Protein AF-G9KEQ0-F1 (afdb_monomer_lite)

pLDDT: mean 89.19, std 13.84, range [45.38, 98.75]

Secondary structure (DSSP, 8-state):
--------------S-GGGTGGG-HHHHHHHHHHHHHHHHHHHTSTT--HHHHHHHHHHHHHHHHHIIIII-BS-SS--TTTTTTTT-BHHHHGGGG-TT-HHHHHHHHHHHHHHHHHHHHTTT-HHHHHHHHHHHHHHHGGGSGGGTT--GGGTT-

Sequence (157 aa):
ERGGRMNVGTAHSEVNPNTRVMNSRGIWLSYVLAIGLLHVVLLSIPFVSVPVVWTLTNLIHNMGMYIFLHTVKGTPFETPDQGKARLLTHWEQMDYGVQFTASRKFLTITPIVLYFLTSFYTKYDQIHFILNTVSLMSVLIPKLPQLHGVRIFGINK

Radius of gyration: 20.03 Å; chains: 1; bounding box: 64×37×58 Å

Organism: Mustela putorius furo (NCBI:txid9669)

InterPro domains:
  IPR007203 ORMDL family [PF04061] (16-151)
  IPR007203 ORMDL family [PIRSF018147] (11-155)
  IPR007203 ORMDL family [PTHR12665] (7-157)

Structure (mmCIF, N/CA/C/O backbone):
data_AF-G9KEQ0-F1
#
_entry.id   AF-G9KEQ0-F1
#
loop_
_atom_site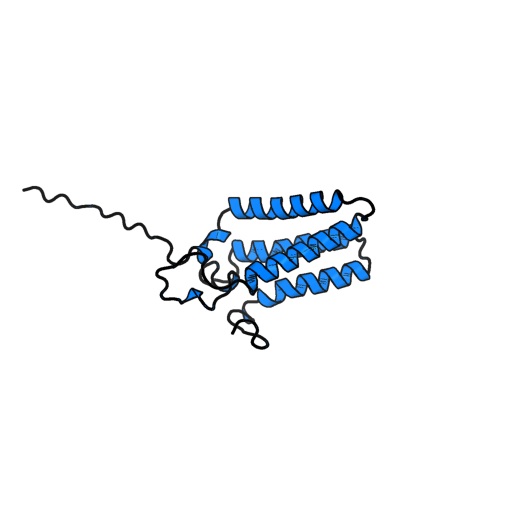.group_PDB
_atom_site.id
_atom_site.type_symbol
_atom_site.label_atom_id
_atom_site.label_alt_id
_atom_site.label_comp_id
_atom_site.label_asym_id
_atom_site.label_entity_id
_atom_site.label_seq_id
_atom_site.pdbx_PDB_ins_code
_atom_site.Cartn_x
_atom_site.Cartn_y
_atom_site.Cartn_z
_atom_site.occupancy
_atom_site.B_iso_or_equiv
_atom_site.auth_seq_id
_atom_site.auth_comp_id
_atom_site.auth_asym_id
_atom_site.auth_atom_id
_atom_site.pdbx_PDB_model_num
ATOM 1 N N . GLU A 1 1 ? 48.544 18.576 -37.809 1.00 45.38 1 GLU A N 1
ATOM 2 C CA . GLU A 1 1 ? 47.106 18.594 -37.462 1.00 45.38 1 GLU A CA 1
ATOM 3 C C . GLU A 1 1 ? 46.904 17.873 -36.133 1.00 45.38 1 GLU A C 1
ATOM 5 O O . GLU A 1 1 ? 47.340 16.738 -35.996 1.00 45.38 1 GLU A O 1
ATOM 10 N N . ARG A 1 2 ? 46.362 18.545 -35.108 1.00 49.12 2 ARG A N 1
ATOM 11 C CA . ARG A 1 2 ? 46.108 17.931 -33.793 1.00 49.12 2 ARG A CA 1
ATOM 12 C C . ARG A 1 2 ? 44.701 17.336 -33.800 1.00 49.12 2 ARG A C 1
ATOM 14 O O . ARG A 1 2 ? 43.730 18.069 -33.654 1.00 49.12 2 ARG A O 1
ATOM 21 N N . GLY A 1 3 ? 44.602 16.021 -33.980 1.00 52.25 3 GLY A N 1
ATOM 22 C CA . GLY A 1 3 ? 43.352 15.281 -33.813 1.00 52.25 3 GLY A CA 1
ATOM 23 C C . GLY A 1 3 ? 42.932 15.286 -32.345 1.00 52.25 3 GLY A C 1
ATOM 24 O O . GLY A 1 3 ? 43.452 14.512 -31.542 1.00 52.25 3 GLY A O 1
ATOM 25 N N . GLY A 1 4 ? 42.023 16.189 -31.980 1.00 55.47 4 GLY A N 1
ATOM 26 C CA . GLY A 1 4 ? 41.394 16.185 -30.666 1.00 55.47 4 GLY A CA 1
ATOM 27 C C . GLY A 1 4 ? 40.577 14.907 -30.492 1.00 55.47 4 GLY A C 1
ATOM 28 O O . GLY A 1 4 ? 39.616 14.680 -31.224 1.00 55.47 4 GLY A O 1
ATOM 29 N N . ARG A 1 5 ? 40.949 14.063 -29.523 1.00 58.12 5 ARG A N 1
ATOM 30 C CA . ARG A 1 5 ? 40.083 12.977 -29.052 1.00 58.12 5 ARG A CA 1
ATOM 31 C C . ARG A 1 5 ? 38.826 13.610 -28.459 1.00 58.12 5 ARG A C 1
ATOM 33 O O . ARG A 1 5 ? 38.884 14.199 -27.383 1.00 58.12 5 ARG A O 1
ATOM 40 N N . MET A 1 6 ? 37.700 13.493 -29.159 1.00 62.06 6 MET A N 1
ATOM 41 C CA . MET A 1 6 ? 36.393 13.710 -28.549 1.00 62.06 6 MET A CA 1
ATOM 42 C C . MET A 1 6 ? 36.199 12.649 -27.467 1.00 62.06 6 MET A C 1
ATOM 44 O O . MET A 1 6 ? 36.016 11.470 -27.766 1.00 62.06 6 MET A O 1
ATOM 48 N N . ASN A 1 7 ? 36.238 13.074 -26.206 1.00 60.31 7 ASN A N 1
ATOM 49 C CA . ASN A 1 7 ? 35.715 12.286 -25.100 1.00 60.31 7 ASN A CA 1
ATOM 50 C C . ASN A 1 7 ? 34.191 12.316 -25.209 1.00 60.31 7 ASN A C 1
ATOM 52 O O . ASN A 1 7 ? 33.532 13.183 -24.637 1.00 60.31 7 ASN A O 1
ATOM 56 N N . VAL A 1 8 ? 33.634 11.397 -25.994 1.00 62.06 8 VAL A N 1
ATOM 57 C CA . VAL A 1 8 ? 32.195 11.146 -25.989 1.00 62.06 8 VAL A CA 1
ATOM 58 C C . VAL A 1 8 ? 31.894 10.498 -24.643 1.00 62.06 8 VAL A C 1
ATOM 60 O O . VAL A 1 8 ? 32.112 9.304 -24.457 1.00 62.06 8 VAL A O 1
ATOM 63 N N . GLY A 1 9 ? 31.475 11.304 -23.668 1.00 51.00 9 GLY A N 1
ATOM 64 C CA . GLY A 1 9 ? 30.928 10.782 -22.426 1.00 51.00 9 GLY A CA 1
ATOM 65 C C . GLY A 1 9 ? 29.727 9.921 -22.784 1.00 51.00 9 GLY A C 1
ATOM 66 O O . GLY A 1 9 ? 28.698 10.442 -23.210 1.00 51.00 9 GLY A O 1
ATOM 67 N N . THR A 1 10 ? 29.856 8.602 -22.668 1.00 52.94 10 THR A N 1
ATOM 68 C CA . THR A 1 10 ? 28.714 7.702 -22.778 1.00 52.94 10 THR A CA 1
ATOM 69 C C . THR A 1 10 ? 27.831 7.966 -21.570 1.00 52.94 10 THR A C 1
ATOM 71 O O . THR A 1 10 ? 28.057 7.439 -20.482 1.00 52.94 10 THR A O 1
ATOM 74 N N . ALA A 1 11 ? 26.831 8.829 -21.738 1.00 49.25 11 ALA A N 1
ATOM 75 C CA . ALA A 1 11 ? 25.716 8.885 -20.816 1.00 49.25 11 ALA A CA 1
ATOM 76 C C . ALA A 1 11 ? 25.046 7.507 -20.872 1.00 49.25 11 ALA A C 1
ATOM 78 O O . ALA A 1 11 ? 24.300 7.205 -21.803 1.00 49.25 11 ALA A O 1
ATOM 79 N N . HIS A 1 12 ? 25.369 6.642 -19.911 1.00 52.50 12 HIS A N 1
ATOM 80 C CA . HIS A 1 12 ? 24.634 5.409 -19.673 1.00 52.50 12 HIS A CA 1
ATOM 81 C C . HIS A 1 12 ? 23.251 5.814 -19.162 1.00 52.50 12 HIS A C 1
ATOM 83 O O . HIS A 1 12 ? 23.007 5.872 -17.958 1.00 52.50 12 HIS A O 1
ATOM 89 N N . SER A 1 13 ? 22.369 6.207 -20.081 1.00 60.56 13 SER A N 1
ATOM 90 C CA . SER A 1 13 ? 20.959 6.357 -19.762 1.00 60.56 13 SER A CA 1
ATOM 91 C C . SER A 1 13 ? 20.455 4.983 -19.336 1.00 60.56 13 SER A C 1
ATOM 93 O O . SER A 1 13 ? 20.699 3.973 -19.997 1.00 60.56 13 SER A O 1
ATOM 95 N N . GLU A 1 14 ? 19.841 4.939 -18.158 1.00 65.19 14 GLU A N 1
ATOM 96 C CA . GLU A 1 14 ? 19.227 3.724 -17.644 1.00 65.19 14 GLU A CA 1
ATOM 97 C C . GLU A 1 14 ? 18.199 3.229 -18.657 1.00 65.19 14 GLU A C 1
ATOM 99 O O . GLU A 1 14 ? 17.253 3.941 -18.991 1.00 65.19 14 GLU A O 1
ATOM 104 N N . VAL A 1 15 ? 18.398 2.003 -19.144 1.00 78.31 15 VAL A N 1
ATOM 105 C CA . VAL A 1 15 ? 17.538 1.409 -20.172 1.00 78.31 15 VAL A CA 1
ATOM 106 C C . VAL A 1 15 ? 16.114 1.254 -19.647 1.00 78.31 15 VAL A C 1
ATOM 108 O O . VAL A 1 15 ? 15.183 1.386 -20.420 1.00 78.31 15 VAL A O 1
ATOM 111 N N . ASN A 1 16 ? 15.927 1.028 -18.344 1.00 85.94 16 ASN A N 1
ATOM 112 C CA . ASN A 1 16 ? 14.616 1.021 -17.704 1.00 85.94 16 ASN A CA 1
ATOM 113 C C . ASN A 1 16 ? 14.691 1.741 -16.344 1.00 85.94 16 ASN A C 1
ATOM 115 O O . ASN A 1 16 ? 15.278 1.191 -15.414 1.00 85.94 16 ASN A O 1
ATOM 119 N N . PRO A 1 17 ? 14.060 2.915 -16.165 1.00 86.25 17 PRO A N 1
ATOM 120 C CA . PRO A 1 17 ? 14.139 3.667 -14.911 1.00 86.25 17 PRO A CA 1
ATOM 121 C C . PRO A 1 17 ? 13.483 2.957 -13.711 1.00 86.25 17 PRO A C 1
ATOM 123 O O . PRO A 1 17 ? 13.875 3.202 -12.566 1.00 86.25 17 PRO A O 1
ATOM 126 N N . ASN A 1 18 ? 12.533 2.039 -13.937 1.00 89.88 18 ASN A N 1
ATOM 127 C CA . ASN A 1 18 ? 11.875 1.284 -12.864 1.00 89.88 18 ASN A CA 1
ATOM 128 C C . ASN A 1 18 ? 12.844 0.361 -12.108 1.00 89.88 18 ASN A C 1
ATOM 130 O O . ASN A 1 18 ? 12.562 -0.018 -10.973 1.00 89.88 18 ASN A O 1
ATOM 134 N N . THR A 1 19 ? 14.001 0.026 -12.690 1.00 89.06 19 THR A N 1
ATOM 135 C CA . THR A 1 19 ? 15.018 -0.807 -12.027 1.00 89.06 19 THR A CA 1
ATOM 136 C C . THR A 1 19 ? 15.655 -0.087 -10.843 1.00 89.06 19 THR A C 1
ATOM 138 O O . THR A 1 19 ? 16.101 -0.739 -9.904 1.00 89.06 19 THR A O 1
ATOM 141 N N . ARG A 1 20 ? 15.701 1.252 -10.853 1.00 88.38 20 ARG A N 1
ATOM 142 C CA . ARG A 1 20 ? 16.457 2.028 -9.860 1.00 88.38 20 ARG A CA 1
ATOM 143 C C . ARG A 1 20 ? 15.687 3.125 -9.162 1.00 88.38 20 ARG A C 1
ATOM 145 O O . ARG A 1 20 ? 16.189 3.610 -8.151 1.00 88.38 20 ARG A O 1
ATOM 152 N N . VAL A 1 21 ? 14.502 3.497 -9.645 1.00 85.94 21 VAL A N 1
ATOM 153 C CA . VAL A 1 21 ? 13.695 4.576 -9.056 1.00 85.94 21 VAL A CA 1
ATOM 154 C C . VAL A 1 21 ? 13.570 4.418 -7.539 1.00 85.94 21 VAL A C 1
ATOM 156 O O . VAL A 1 21 ? 13.880 5.336 -6.786 1.00 85.94 21 VAL A O 1
ATOM 159 N N . MET A 1 22 ? 13.279 3.208 -7.064 1.00 90.44 22 MET A N 1
ATOM 160 C CA . MET A 1 22 ? 13.064 2.957 -5.644 1.00 90.44 22 MET A CA 1
ATOM 161 C C . MET A 1 22 ? 14.348 2.958 -4.797 1.00 90.44 22 MET A C 1
ATOM 163 O O . MET A 1 22 ? 14.247 2.878 -3.584 1.00 90.44 22 MET A O 1
ATOM 167 N N . ASN A 1 23 ? 15.550 3.083 -5.373 1.00 90.44 23 ASN A N 1
ATOM 168 C CA . ASN A 1 23 ? 16.809 3.117 -4.610 1.00 90.44 23 ASN A CA 1
ATOM 169 C C . ASN A 1 23 ? 17.121 4.484 -3.979 1.00 90.44 23 ASN A C 1
ATOM 171 O O . ASN A 1 23 ? 18.049 4.600 -3.177 1.00 90.44 23 ASN A O 1
ATOM 175 N N . SER A 1 24 ? 16.374 5.533 -4.327 1.00 92.12 24 SER A N 1
ATOM 176 C CA . SER A 1 24 ? 16.590 6.863 -3.757 1.00 92.12 24 SER A CA 1
ATOM 177 C C . SER A 1 24 ? 16.048 6.968 -2.330 1.00 92.12 24 SER A C 1
ATOM 179 O O . SER A 1 24 ? 14.866 6.732 -2.080 1.00 92.12 24 SER A O 1
ATOM 181 N N . ARG A 1 25 ? 16.884 7.458 -1.403 1.00 91.88 25 ARG A N 1
ATOM 182 C CA . ARG A 1 25 ? 16.459 7.798 -0.031 1.00 91.88 25 ARG A CA 1
ATOM 183 C C . ARG A 1 25 ? 15.341 8.841 -0.006 1.00 91.88 25 ARG A C 1
ATOM 185 O O . ARG A 1 25 ? 14.499 8.802 0.885 1.00 91.88 25 ARG A O 1
ATOM 192 N N . GLY A 1 26 ? 15.323 9.751 -0.983 1.00 95.38 26 GLY A N 1
ATOM 193 C CA . GLY A 1 26 ? 14.256 10.742 -1.119 1.00 95.38 26 GLY A CA 1
ATOM 194 C C . GLY A 1 26 ? 12.901 10.080 -1.356 1.00 95.38 26 GLY A C 1
ATOM 195 O O . GLY A 1 26 ? 11.930 10.436 -0.703 1.00 95.38 26 GLY A O 1
ATOM 196 N N . ILE A 1 27 ? 12.855 9.043 -2.197 1.00 94.69 27 ILE A N 1
ATOM 197 C CA . ILE A 1 27 ? 11.623 8.287 -2.458 1.00 94.69 27 ILE A CA 1
ATOM 198 C C . ILE A 1 27 ? 11.169 7.520 -1.216 1.00 94.69 27 ILE A C 1
ATOM 200 O O . ILE A 1 27 ? 9.978 7.515 -0.916 1.00 94.69 27 ILE A O 1
ATOM 204 N N . TRP A 1 28 ? 12.093 6.934 -0.449 1.00 96.12 28 TRP A N 1
ATOM 205 C CA . TRP A 1 28 ? 11.742 6.266 0.810 1.00 96.12 28 TRP A CA 1
ATOM 206 C C . TRP A 1 28 ? 11.129 7.240 1.813 1.00 96.12 28 TRP A C 1
ATOM 208 O O . TRP A 1 28 ? 10.108 6.930 2.427 1.00 96.12 28 TRP A O 1
ATOM 218 N N . LEU A 1 29 ? 11.721 8.431 1.947 1.00 97.19 29 LEU A N 1
ATOM 219 C CA . LEU A 1 29 ? 11.190 9.482 2.806 1.00 97.19 29 LEU A CA 1
ATOM 220 C C . LEU A 1 29 ? 9.804 9.933 2.333 1.00 97.19 29 LEU A C 1
ATOM 222 O O . LEU A 1 29 ? 8.869 9.946 3.129 1.00 97.19 29 LEU A O 1
ATOM 226 N N . SER A 1 30 ? 9.646 10.249 1.045 1.00 97.00 30 SER A N 1
ATOM 227 C CA . SER A 1 30 ? 8.360 10.655 0.469 1.00 97.00 30 SER A CA 1
ATOM 228 C C . SER A 1 30 ? 7.279 9.592 0.659 1.00 97.00 30 SER A C 1
ATOM 230 O O . SER A 1 30 ? 6.143 9.934 0.963 1.00 97.00 30 SER A O 1
ATOM 232 N N . TYR A 1 31 ? 7.625 8.312 0.536 1.00 97.19 31 TYR A N 1
ATOM 233 C CA . TYR A 1 31 ? 6.703 7.205 0.768 1.00 97.19 31 TYR A CA 1
ATOM 234 C C . TYR A 1 31 ? 6.235 7.126 2.231 1.00 97.19 31 TYR A C 1
ATOM 236 O O . TYR A 1 31 ? 5.034 7.035 2.479 1.00 97.19 31 TYR A O 1
ATOM 244 N N . VAL A 1 32 ? 7.141 7.241 3.210 1.00 97.88 32 VAL A N 1
ATOM 245 C CA . VAL A 1 32 ? 6.762 7.277 4.639 1.00 97.88 32 VAL A CA 1
ATOM 246 C C . VAL A 1 32 ? 5.909 8.508 4.955 1.00 97.88 32 VAL A C 1
ATOM 248 O O . VAL A 1 32 ? 4.897 8.394 5.646 1.00 97.88 32 VAL A O 1
ATOM 251 N N . LEU A 1 33 ? 6.272 9.674 4.413 1.00 98.31 33 LEU A N 1
ATOM 252 C CA . LEU A 1 33 ? 5.488 10.900 4.563 1.00 98.31 33 LEU A CA 1
ATOM 253 C C . LEU A 1 33 ? 4.098 10.771 3.934 1.00 98.31 33 LEU A C 1
ATOM 255 O O . LEU A 1 33 ? 3.135 11.254 4.518 1.00 98.31 33 LEU A O 1
ATOM 259 N N . ALA A 1 34 ? 3.966 10.090 2.793 1.00 98.38 34 ALA A N 1
ATOM 260 C CA . ALA A 1 34 ? 2.675 9.848 2.156 1.00 98.38 34 ALA A CA 1
ATOM 261 C C . ALA A 1 34 ? 1.763 8.959 3.018 1.00 98.38 34 ALA A C 1
ATOM 263 O O . ALA A 1 34 ? 0.574 9.248 3.134 1.00 98.38 34 ALA A O 1
ATOM 264 N N . ILE A 1 35 ? 2.309 7.927 3.677 1.00 98.56 35 ILE A N 1
ATOM 265 C CA . ILE A 1 35 ? 1.555 7.110 4.646 1.00 98.56 35 ILE A CA 1
ATOM 266 C C . ILE A 1 35 ? 1.104 7.970 5.833 1.00 98.56 35 ILE A C 1
ATOM 268 O O . ILE A 1 35 ? -0.059 7.913 6.230 1.00 98.56 35 ILE A O 1
ATOM 272 N N . GLY A 1 36 ? 2.005 8.791 6.382 1.00 98.44 36 GLY A N 1
ATOM 273 C CA . GLY A 1 36 ? 1.682 9.700 7.483 1.00 98.44 36 GLY A CA 1
ATOM 274 C C . GLY A 1 36 ? 0.613 10.727 7.103 1.00 98.44 36 GLY A C 1
ATOM 275 O O . GLY A 1 36 ? -0.336 10.937 7.853 1.00 98.44 36 GLY A O 1
ATOM 276 N N . LEU A 1 37 ? 0.719 11.316 5.911 1.00 98.69 37 LEU A N 1
ATOM 277 C CA . LEU A 1 37 ? -0.264 12.256 5.380 1.00 98.69 37 LEU A CA 1
ATOM 278 C C . LEU A 1 37 ? -1.629 11.590 5.196 1.00 98.69 37 LEU A C 1
ATOM 280 O O . LEU A 1 37 ? -2.627 12.146 5.645 1.00 98.69 37 LEU A O 1
ATOM 284 N N . LEU A 1 38 ? -1.679 10.394 4.598 1.00 98.62 38 LEU A N 1
ATOM 285 C CA . LEU A 1 38 ? -2.910 9.606 4.491 1.00 98.62 38 LEU A CA 1
ATOM 286 C C . LEU A 1 38 ? -3.552 9.411 5.870 1.00 98.62 38 LEU A C 1
ATOM 288 O O . LEU A 1 38 ? -4.748 9.641 6.029 1.00 98.62 38 LEU A O 1
ATOM 292 N N . HIS A 1 39 ? -2.758 9.030 6.871 1.00 98.50 39 HIS A N 1
ATOM 293 C CA . HIS A 1 39 ? -3.249 8.821 8.229 1.00 98.50 39 HIS A CA 1
ATOM 294 C C . HIS A 1 39 ? -3.838 10.103 8.838 1.00 98.50 39 HIS A C 1
ATOM 296 O O . HIS A 1 39 ? -4.939 10.074 9.381 1.00 98.50 39 HIS A O 1
ATOM 302 N N . VAL A 1 40 ? -3.152 11.243 8.697 1.00 98.50 40 VAL A N 1
ATOM 303 C CA . VAL A 1 40 ? -3.632 12.552 9.182 1.00 98.50 40 VAL A CA 1
ATOM 304 C C . VAL A 1 40 ? -4.919 12.980 8.474 1.00 98.50 40 VAL A C 1
ATOM 306 O O . VAL A 1 40 ? -5.846 13.468 9.122 1.00 98.50 40 VAL A O 1
ATOM 309 N N . VAL A 1 41 ? -5.011 12.761 7.161 1.00 98.56 41 VAL A N 1
ATOM 310 C CA . VAL A 1 41 ? -6.231 13.038 6.391 1.00 98.56 41 VAL A CA 1
ATOM 311 C C . VAL A 1 41 ? -7.397 12.197 6.914 1.00 98.56 41 VAL A C 1
ATOM 313 O O . VAL A 1 41 ? -8.472 12.737 7.155 1.00 98.56 41 VAL A O 1
ATOM 316 N N . LEU A 1 42 ? -7.186 10.901 7.163 1.00 98.31 42 LEU A N 1
ATOM 317 C CA . LEU A 1 42 ? -8.222 10.019 7.707 1.00 98.31 42 LEU A CA 1
ATOM 318 C C . LEU A 1 42 ? -8.619 10.385 9.146 1.00 98.31 42 LEU A C 1
ATOM 320 O O . LEU A 1 42 ? -9.802 10.335 9.474 1.00 98.31 42 LEU A O 1
ATOM 324 N N . LEU A 1 43 ? -7.664 10.797 9.989 1.00 98.25 43 LEU A N 1
ATOM 325 C CA . LEU A 1 43 ? -7.933 11.300 11.346 1.00 98.25 43 LEU A CA 1
ATOM 326 C C . LEU A 1 43 ? -8.777 12.580 11.348 1.00 98.25 43 LEU A C 1
ATOM 328 O O . LEU A 1 43 ? -9.437 12.875 12.341 1.00 98.25 43 LEU A O 1
ATOM 332 N N . SER A 1 44 ? -8.757 13.339 10.252 1.00 97.50 44 SER A N 1
ATOM 333 C CA . SER A 1 44 ? -9.512 14.587 10.119 1.00 97.50 44 SER A CA 1
ATOM 334 C C . SER A 1 44 ? -10.992 14.359 9.780 1.00 97.50 44 SER A C 1
ATOM 336 O O . SER A 1 44 ? -11.766 15.315 9.759 1.00 97.50 44 SER A O 1
ATOM 338 N N . ILE A 1 45 ? -11.407 13.115 9.506 1.00 97.31 45 ILE A N 1
ATOM 339 C CA . ILE A 1 45 ? -12.798 12.782 9.188 1.00 97.31 45 ILE A CA 1
ATOM 340 C C . ILE A 1 45 ? -13.602 12.700 10.496 1.00 97.31 45 ILE A C 1
ATOM 342 O O . ILE A 1 45 ? -13.288 11.872 11.357 1.00 97.31 45 ILE A O 1
ATOM 346 N N . PRO A 1 46 ? -14.660 13.513 10.666 1.00 95.94 46 PRO A N 1
ATOM 347 C CA . PRO A 1 46 ? -15.457 13.480 11.881 1.00 95.94 46 PRO A CA 1
ATOM 348 C C . PRO A 1 46 ? -16.169 12.129 12.034 1.00 95.94 46 PRO A C 1
ATOM 350 O O . PRO A 1 46 ? -16.517 11.473 11.053 1.00 95.94 46 PRO A O 1
ATOM 353 N N . PHE A 1 47 ? -16.410 11.732 13.285 1.00 94.69 47 PHE A N 1
ATOM 354 C CA . PHE A 1 47 ? -17.132 10.507 13.669 1.00 94.69 47 PHE A CA 1
ATOM 355 C C . PHE A 1 47 ? -16.436 9.173 13.340 1.00 94.69 47 PHE A C 1
ATOM 357 O O . PHE A 1 47 ? -16.960 8.118 13.697 1.00 94.69 47 PHE A O 1
ATOM 364 N N . VAL A 1 48 ? -15.245 9.183 12.732 1.00 95.94 48 VAL A N 1
ATOM 365 C CA . VAL A 1 48 ? -14.434 7.971 12.538 1.00 95.94 48 VAL A CA 1
ATOM 366 C C . VAL A 1 48 ? -13.543 7.754 13.760 1.00 95.94 48 VAL A C 1
ATOM 368 O O . VAL A 1 48 ? -12.808 8.644 14.183 1.00 95.94 48 VAL A O 1
ATOM 371 N N . SER A 1 49 ? -13.599 6.561 14.353 1.00 97.38 49 SER A N 1
ATOM 372 C CA . SER A 1 49 ? -12.781 6.237 15.523 1.00 97.38 49 SER A CA 1
ATOM 373 C C . SER A 1 49 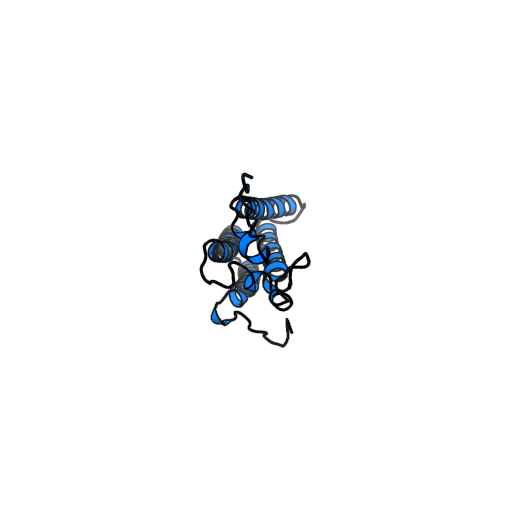? -11.317 5.976 15.147 1.00 97.38 49 SER A C 1
ATOM 375 O O . SER A 1 49 ? -11.008 5.493 14.057 1.00 97.38 49 SER A O 1
ATOM 377 N N . VAL A 1 50 ? -10.395 6.233 16.079 1.00 97.81 50 VAL A N 1
ATOM 378 C CA . VAL A 1 50 ? -8.950 6.021 15.872 1.00 97.81 50 VAL A CA 1
ATOM 379 C C . VAL A 1 50 ? -8.604 4.583 15.423 1.00 97.81 50 VAL A C 1
ATOM 381 O O . VAL A 1 50 ? -7.840 4.447 14.466 1.00 97.81 50 VAL A O 1
ATOM 384 N N . PRO A 1 51 ? -9.168 3.501 16.006 1.00 98.25 51 PRO A N 1
ATOM 385 C CA . PRO A 1 51 ? -8.936 2.133 15.518 1.00 98.25 51 PRO A CA 1
ATOM 386 C C . PRO A 1 51 ? -9.359 1.914 14.057 1.00 98.25 51 PRO A C 1
ATOM 388 O O . PRO A 1 51 ? -8.648 1.259 13.285 1.00 98.25 51 PRO A O 1
ATOM 391 N N . VAL A 1 52 ? -10.495 2.497 13.656 1.00 98.31 52 VAL A N 1
ATOM 392 C CA . VAL A 1 52 ? -10.976 2.439 12.270 1.00 98.31 52 VAL A CA 1
ATOM 393 C C . VAL A 1 52 ? -10.013 3.185 11.352 1.00 98.31 52 VAL A C 1
ATOM 395 O O . VAL A 1 52 ? -9.645 2.641 10.315 1.00 98.31 52 VAL A O 1
ATOM 398 N N . VAL A 1 53 ? -9.525 4.365 11.746 1.00 98.62 53 VAL A N 1
ATOM 399 C CA . VAL A 1 53 ? -8.535 5.123 10.964 1.00 98.62 53 VAL A CA 1
ATOM 400 C C . VAL A 1 53 ? -7.246 4.329 10.742 1.00 98.62 53 VAL A C 1
ATOM 402 O O . VAL A 1 53 ? -6.751 4.278 9.614 1.00 98.62 53 VAL A O 1
ATOM 405 N N . TRP A 1 54 ? -6.715 3.661 11.770 1.00 98.62 54 TRP A N 1
ATOM 406 C CA . TRP A 1 54 ? -5.546 2.785 11.617 1.00 98.62 54 TRP A CA 1
ATOM 407 C C . TRP A 1 54 ? -5.799 1.652 10.621 1.00 98.62 54 TRP A C 1
ATOM 409 O O . TRP A 1 54 ? -4.988 1.423 9.724 1.00 98.62 54 TRP A O 1
ATOM 419 N N . THR A 1 55 ? -6.962 1.005 10.714 1.00 98.56 55 THR A N 1
ATOM 420 C CA . THR A 1 55 ? -7.347 -0.051 9.766 1.00 98.56 55 THR A CA 1
ATOM 421 C C . THR A 1 55 ? -7.469 0.489 8.346 1.00 98.56 55 THR A C 1
ATOM 423 O O . THR A 1 55 ? -6.866 -0.067 7.435 1.00 98.56 55 THR A O 1
ATOM 426 N N . LEU A 1 56 ? -8.166 1.608 8.140 1.00 98.56 56 LEU A N 1
ATOM 427 C CA . LEU A 1 56 ? -8.293 2.237 6.824 1.00 98.56 56 LEU A CA 1
ATOM 428 C C . LEU A 1 56 ? -6.931 2.642 6.251 1.00 98.56 56 LEU A C 1
ATOM 430 O O . LEU A 1 56 ? -6.683 2.416 5.070 1.00 98.56 56 LEU A O 1
ATOM 434 N N . THR A 1 57 ? -6.030 3.168 7.084 1.00 98.75 57 THR A N 1
ATOM 435 C CA . THR A 1 57 ? -4.664 3.524 6.674 1.00 98.75 57 THR A CA 1
ATOM 436 C C . THR A 1 57 ? -3.932 2.294 6.139 1.00 98.75 57 THR A C 1
ATOM 438 O O . THR A 1 57 ? -3.379 2.344 5.042 1.00 98.75 57 THR A O 1
ATOM 441 N N . ASN A 1 58 ? -3.968 1.174 6.869 1.00 98.56 58 ASN A N 1
ATOM 442 C CA . ASN A 1 58 ? -3.313 -0.066 6.458 1.00 98.56 58 ASN A CA 1
ATOM 443 C C . ASN A 1 58 ? -3.955 -0.679 5.199 1.00 98.56 58 ASN A C 1
ATOM 445 O O . ASN A 1 58 ? -3.237 -1.082 4.284 1.00 98.56 58 ASN A O 1
ATOM 449 N N . LEU A 1 59 ? -5.290 -0.692 5.108 1.00 98.69 59 LEU A N 1
ATOM 450 C CA . LEU A 1 59 ? -6.014 -1.211 3.943 1.00 98.69 59 LEU A CA 1
ATOM 451 C C . LEU A 1 59 ? -5.728 -0.399 2.674 1.00 98.69 59 LEU A C 1
ATOM 453 O O . LEU A 1 59 ? -5.372 -0.980 1.649 1.00 98.69 59 LEU A O 1
ATOM 457 N N . ILE A 1 60 ? -5.851 0.931 2.738 1.00 98.62 60 ILE A N 1
ATOM 458 C CA . ILE A 1 60 ? -5.611 1.826 1.595 1.00 98.62 60 ILE A CA 1
ATOM 459 C C . ILE A 1 60 ? -4.148 1.740 1.163 1.00 98.62 60 ILE A C 1
ATOM 461 O O . ILE A 1 60 ? -3.867 1.612 -0.029 1.00 98.62 60 ILE A O 1
ATOM 465 N N . HIS A 1 61 ? -3.220 1.746 2.123 1.00 98.69 61 HIS A N 1
ATOM 466 C CA . HIS A 1 61 ? -1.802 1.566 1.850 1.00 98.69 61 HIS A CA 1
ATOM 467 C C . HIS A 1 61 ? -1.525 0.251 1.106 1.00 98.69 61 HIS A C 1
ATOM 469 O O . HIS A 1 61 ? -0.928 0.265 0.029 1.00 98.69 61 HIS A O 1
ATOM 475 N N . ASN A 1 62 ? -1.970 -0.889 1.643 1.00 98.56 62 ASN A N 1
ATOM 476 C CA . ASN A 1 62 ? -1.697 -2.195 1.041 1.00 98.56 62 ASN A CA 1
ATOM 477 C C . ASN A 1 62 ? -2.372 -2.348 -0.325 1.00 98.56 62 ASN A C 1
ATOM 479 O O . ASN A 1 62 ? -1.750 -2.888 -1.235 1.00 98.56 62 ASN A O 1
ATOM 483 N N . MET A 1 63 ? -3.592 -1.825 -0.493 1.00 98.19 63 MET A N 1
ATOM 484 C CA . MET A 1 63 ? -4.285 -1.800 -1.782 1.00 98.19 63 MET A CA 1
ATOM 485 C C . MET A 1 63 ? -3.506 -0.980 -2.818 1.00 98.19 63 MET A C 1
ATOM 487 O O . MET A 1 63 ? -3.214 -1.475 -3.906 1.00 98.19 63 MET A O 1
ATOM 491 N N . GLY A 1 64 ? -3.113 0.251 -2.476 1.00 97.81 64 GLY A N 1
ATOM 492 C CA . GLY A 1 64 ? -2.330 1.107 -3.368 1.00 97.81 64 GLY A CA 1
ATOM 493 C C . GLY A 1 64 ? -0.997 0.464 -3.754 1.00 97.81 64 GLY A C 1
ATOM 494 O O . GLY A 1 64 ? -0.633 0.437 -4.930 1.00 97.81 64 GLY A O 1
ATOM 495 N N . MET A 1 65 ? -0.305 -0.138 -2.783 1.00 97.44 65 MET A N 1
ATOM 496 C CA . MET A 1 65 ? 0.951 -0.847 -3.028 1.00 97.44 65 MET A CA 1
ATOM 497 C C . MET A 1 65 ? 0.764 -2.114 -3.859 1.00 97.44 65 MET A C 1
ATOM 499 O O . MET A 1 65 ? 1.614 -2.408 -4.695 1.00 97.44 65 MET A O 1
ATOM 503 N N . TYR A 1 66 ? -0.333 -2.849 -3.677 1.00 96.38 66 TYR A N 1
ATOM 504 C CA . TYR A 1 66 ? -0.655 -4.005 -4.507 1.00 96.38 66 TYR A CA 1
ATOM 505 C C . TYR A 1 66 ? -0.864 -3.597 -5.969 1.00 96.38 66 TYR A C 1
ATOM 507 O O . TYR A 1 66 ? -0.249 -4.174 -6.868 1.00 96.38 66 TYR A O 1
ATOM 515 N N . ILE A 1 67 ? -1.667 -2.557 -6.209 1.00 95.06 67 ILE A N 1
ATOM 516 C CA . ILE A 1 67 ? -1.910 -2.029 -7.555 1.00 95.06 67 ILE A CA 1
ATOM 517 C C . ILE A 1 67 ? -0.586 -1.581 -8.182 1.00 95.06 67 ILE A C 1
ATOM 519 O O . ILE A 1 67 ? -0.212 -2.063 -9.253 1.00 95.06 67 ILE A O 1
ATOM 523 N N . PHE A 1 68 ? 0.164 -0.719 -7.493 1.00 94.88 68 PHE A N 1
ATOM 524 C CA . PHE A 1 68 ? 1.401 -0.149 -8.021 1.00 94.88 68 PHE A CA 1
ATOM 525 C C . PHE A 1 68 ? 2.484 -1.206 -8.284 1.00 94.88 68 PHE A C 1
ATOM 527 O O . PHE A 1 68 ? 3.083 -1.227 -9.354 1.00 94.88 68 PHE A O 1
ATOM 534 N N . LEU A 1 69 ? 2.739 -2.107 -7.333 1.00 95.25 69 LEU A N 1
ATOM 535 C CA . LEU A 1 69 ? 3.847 -3.059 -7.441 1.00 95.25 69 LEU A CA 1
ATOM 536 C C . LEU A 1 69 ? 3.511 -4.300 -8.272 1.00 95.25 69 LEU A C 1
ATOM 538 O O . LEU A 1 69 ? 4.396 -4.849 -8.938 1.00 95.25 69 LEU A O 1
ATOM 542 N N . HIS A 1 70 ? 2.263 -4.766 -8.223 1.00 93.31 70 HIS A N 1
ATOM 543 C CA . HIS A 1 70 ? 1.885 -6.089 -8.727 1.00 93.31 70 HIS A CA 1
ATOM 544 C C . HIS A 1 70 ? 0.850 -6.061 -9.857 1.00 93.31 70 HIS A C 1
ATOM 546 O O . HIS A 1 70 ? 0.613 -7.103 -10.466 1.00 93.31 70 HIS A O 1
ATOM 552 N N . THR A 1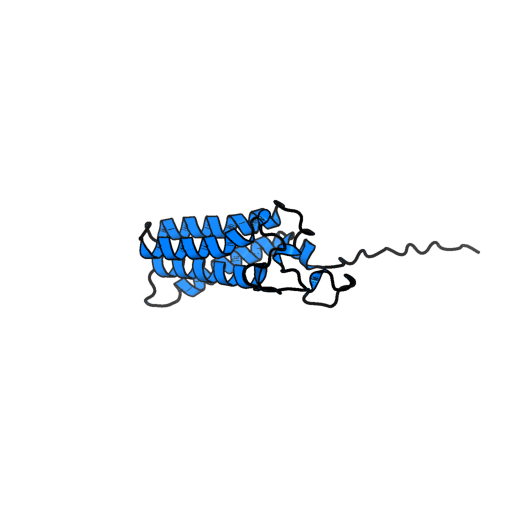 71 ? 0.277 -4.899 -10.184 1.00 91.25 71 THR A N 1
ATOM 553 C CA . THR A 1 71 ? -0.668 -4.760 -11.309 1.00 91.25 71 THR A CA 1
ATOM 554 C C . THR A 1 71 ? -0.128 -3.849 -12.411 1.00 91.25 71 THR A C 1
ATOM 556 O O . THR A 1 71 ? -0.267 -4.168 -13.590 1.00 91.25 71 THR A O 1
ATOM 559 N N . VAL A 1 72 ? 0.536 -2.742 -12.061 1.00 91.75 72 VAL A N 1
ATOM 560 C CA . VAL A 1 72 ? 1.146 -1.844 -13.057 1.00 91.75 72 VAL A CA 1
ATOM 561 C C . VAL A 1 72 ? 2.329 -2.536 -13.738 1.00 91.75 72 VAL A C 1
ATOM 563 O O . VAL A 1 72 ? 3.253 -3.013 -13.072 1.00 91.75 72 VAL A O 1
ATOM 566 N N . LYS A 1 73 ? 2.297 -2.569 -15.075 1.00 90.69 73 LYS A N 1
ATOM 567 C CA . LYS A 1 73 ? 3.305 -3.182 -15.950 1.00 90.69 73 LYS A CA 1
ATOM 568 C C . LYS A 1 73 ? 3.947 -2.164 -16.887 1.00 90.69 73 LYS A C 1
ATOM 570 O O . LYS A 1 73 ? 3.378 -1.106 -17.144 1.00 90.69 73 LYS A O 1
ATOM 575 N N . GLY A 1 74 ? 5.089 -2.541 -17.459 1.00 88.88 74 GLY A N 1
ATOM 576 C CA . GLY A 1 74 ? 5.797 -1.716 -18.432 1.00 88.88 74 GLY A CA 1
ATOM 577 C C . GLY A 1 74 ? 6.505 -0.530 -17.789 1.00 88.88 74 GLY A C 1
ATOM 578 O O . GLY A 1 74 ? 6.711 -0.484 -16.573 1.00 88.88 74 GLY A O 1
ATOM 579 N N . THR A 1 75 ? 6.905 0.414 -18.627 1.00 86.44 75 THR A N 1
ATOM 580 C CA . THR A 1 75 ? 7.593 1.644 -18.243 1.00 86.44 75 THR A CA 1
ATOM 581 C C . THR A 1 75 ? 6.725 2.846 -18.611 1.00 86.44 75 THR A C 1
ATOM 583 O O . THR A 1 75 ? 5.993 2.790 -19.597 1.00 86.44 75 THR A O 1
ATOM 586 N N . PRO A 1 76 ? 6.776 3.942 -17.835 1.00 73.69 76 PRO A N 1
ATOM 587 C CA . PRO A 1 76 ? 5.976 5.133 -18.126 1.00 73.69 76 PRO A CA 1
ATOM 588 C C . PRO A 1 76 ? 6.381 5.840 -19.432 1.00 73.69 76 PRO A C 1
ATOM 590 O O . PRO A 1 76 ? 5.594 6.610 -19.971 1.00 73.69 76 PRO A O 1
ATOM 593 N N . PHE A 1 77 ? 7.587 5.573 -19.945 1.00 77.81 77 PHE A N 1
ATOM 594 C CA . PHE A 1 77 ? 8.115 6.119 -21.196 1.00 77.81 77 PHE A CA 1
ATOM 595 C C . PHE A 1 77 ? 8.701 5.001 -22.058 1.00 77.81 77 PHE A C 1
ATOM 597 O O . PHE A 1 77 ? 9.085 3.953 -21.527 1.00 77.81 77 PHE A O 1
ATOM 604 N N . GLU A 1 78 ? 8.797 5.228 -23.370 1.00 75.62 78 GLU A N 1
ATOM 605 C CA . GLU A 1 78 ? 9.457 4.295 -24.283 1.00 75.62 78 GLU A CA 1
ATOM 606 C C . GLU A 1 78 ? 10.934 4.145 -23.921 1.00 75.62 78 GLU A C 1
ATOM 608 O O . GLU A 1 78 ? 11.687 5.115 -23.820 1.00 75.62 78 GLU A O 1
ATOM 613 N N . THR A 1 79 ? 11.334 2.900 -23.708 1.00 78.81 79 THR A N 1
ATOM 614 C CA . THR A 1 79 ? 12.683 2.526 -23.310 1.00 78.81 79 THR A CA 1
ATOM 615 C C . THR A 1 79 ? 13.387 1.764 -24.428 1.00 78.81 79 THR A C 1
ATOM 617 O O . THR A 1 79 ? 12.740 1.005 -25.151 1.00 78.81 79 THR A O 1
ATOM 620 N N . PRO A 1 80 ? 14.724 1.859 -24.556 1.00 79.50 80 PRO A N 1
ATOM 621 C CA . PRO A 1 80 ? 15.493 1.057 -25.512 1.00 79.50 80 PRO A CA 1
ATOM 622 C C . PRO A 1 80 ? 15.608 -0.427 -25.096 1.00 79.50 80 PRO A C 1
ATOM 624 O O . PRO A 1 80 ? 16.489 -1.148 -25.557 1.00 79.50 80 PRO A O 1
ATOM 627 N N . ASP A 1 81 ? 14.721 -0.912 -24.222 1.00 80.31 81 ASP A N 1
ATOM 628 C CA . ASP A 1 81 ? 14.735 -2.254 -23.634 1.00 80.31 81 ASP A CA 1
ATOM 629 C C . ASP A 1 81 ? 14.153 -3.336 -24.562 1.00 80.31 81 ASP A C 1
ATOM 631 O O . ASP A 1 81 ? 14.031 -4.493 -24.155 1.00 80.31 81 ASP A O 1
ATOM 635 N N . GLN A 1 82 ? 13.792 -2.969 -25.798 1.00 82.00 82 GLN A N 1
ATOM 636 C CA . GLN A 1 82 ? 13.181 -3.844 -26.805 1.00 82.00 82 GLN A CA 1
ATOM 637 C C . GLN A 1 82 ? 11.894 -4.528 -26.304 1.00 82.00 82 GLN A C 1
ATOM 639 O O . GLN A 1 82 ? 11.568 -5.641 -26.715 1.00 82.00 82 GLN A O 1
ATOM 644 N N . GLY A 1 83 ? 11.159 -3.877 -25.393 1.00 81.56 83 GLY A N 1
ATOM 645 C CA . GLY A 1 83 ? 9.889 -4.376 -24.867 1.00 81.56 83 GLY A CA 1
ATOM 646 C C . GLY A 1 83 ? 10.015 -5.458 -23.791 1.00 81.56 83 GLY A C 1
ATOM 647 O O . GLY A 1 83 ? 9.000 -6.055 -23.420 1.00 81.56 83 GLY A O 1
ATOM 648 N N . LYS A 1 84 ? 11.218 -5.706 -23.253 1.00 83.38 84 LYS A N 1
ATOM 649 C CA . LYS A 1 84 ? 11.449 -6.677 -22.167 1.00 83.38 84 LYS A CA 1
ATOM 650 C C . LYS A 1 84 ? 10.606 -6.379 -20.923 1.00 83.38 84 LYS A C 1
ATOM 652 O O . LYS A 1 84 ? 10.102 -7.303 -20.290 1.00 83.38 84 LYS A O 1
ATOM 657 N N . ALA A 1 85 ? 10.406 -5.107 -20.587 1.00 86.31 85 ALA A N 1
ATOM 658 C CA . ALA A 1 85 ? 9.636 -4.678 -19.426 1.00 86.31 85 ALA A CA 1
ATOM 659 C C . ALA A 1 85 ? 8.115 -4.712 -19.643 1.00 86.31 85 ALA A C 1
ATOM 661 O O . ALA A 1 85 ? 7.369 -4.635 -18.668 1.00 86.31 85 ALA A O 1
ATOM 662 N N . ARG A 1 86 ? 7.628 -4.862 -20.887 1.00 85.94 86 ARG A N 1
ATOM 663 C CA . ARG A 1 86 ? 6.202 -4.700 -21.239 1.00 85.94 86 ARG A CA 1
ATOM 664 C C . ARG A 1 86 ? 5.267 -5.599 -20.429 1.00 85.94 86 ARG A C 1
ATOM 666 O O . ARG A 1 86 ? 4.156 -5.197 -20.101 1.00 85.94 86 ARG A O 1
ATOM 673 N N . LEU A 1 87 ? 5.709 -6.816 -20.118 1.00 88.38 87 LEU A N 1
ATOM 674 C CA . LEU A 1 87 ? 4.907 -7.800 -19.385 1.00 88.38 87 LEU A CA 1
ATOM 675 C C . LEU A 1 87 ? 5.252 -7.885 -17.897 1.00 88.38 87 LEU A C 1
ATOM 677 O O . LEU A 1 87 ? 4.544 -8.578 -17.164 1.00 88.38 87 LEU A O 1
ATOM 681 N N . LEU A 1 88 ? 6.313 -7.205 -17.461 1.00 91.44 88 LEU A N 1
ATOM 682 C CA . LEU A 1 88 ? 6.806 -7.257 -16.091 1.00 91.44 88 LEU A CA 1
ATOM 683 C C . LEU A 1 88 ? 6.106 -6.205 -15.240 1.00 91.44 88 LEU A C 1
ATOM 685 O O . LEU A 1 88 ? 5.959 -5.059 -15.668 1.00 91.44 88 LEU A O 1
ATOM 689 N N . THR A 1 89 ? 5.710 -6.572 -14.024 1.00 93.62 89 THR A N 1
ATOM 690 C CA . THR A 1 89 ? 5.179 -5.600 -13.063 1.00 93.62 89 THR A CA 1
ATOM 691 C C . THR A 1 89 ? 6.295 -4.712 -12.519 1.00 93.62 89 THR A C 1
ATOM 693 O O . THR A 1 89 ? 7.480 -5.040 -12.631 1.00 93.62 89 THR A O 1
ATOM 696 N N . HIS A 1 90 ? 5.943 -3.601 -11.872 1.00 93.88 90 HIS A N 1
ATOM 697 C CA . HIS A 1 90 ? 6.946 -2.727 -11.261 1.00 93.88 90 HIS A CA 1
ATOM 698 C C . HIS A 1 90 ? 7.839 -3.473 -10.245 1.00 93.88 90 HIS A C 1
ATOM 700 O O . HIS A 1 90 ? 9.059 -3.313 -10.255 1.00 93.88 90 HIS A O 1
ATOM 706 N N . TRP A 1 91 ? 7.264 -4.366 -9.427 1.00 95.38 91 TRP A N 1
ATOM 707 C CA . TRP A 1 91 ? 8.028 -5.226 -8.512 1.00 95.38 91 TRP A CA 1
ATOM 708 C C . TRP A 1 91 ? 9.010 -6.150 -9.230 1.00 95.38 91 TRP A C 1
ATOM 710 O O . TRP A 1 91 ? 10.087 -6.427 -8.704 1.00 95.38 91 TRP A O 1
ATOM 720 N N . GLU A 1 92 ? 8.652 -6.668 -10.399 1.00 94.12 92 GLU A N 1
ATOM 721 C CA . GLU A 1 92 ? 9.508 -7.590 -11.143 1.00 94.12 92 GLU A CA 1
ATOM 722 C C . GLU A 1 92 ? 10.686 -6.862 -11.792 1.00 94.12 92 GLU A C 1
ATOM 724 O O . GLU A 1 92 ? 11.804 -7.368 -11.770 1.00 94.12 92 GLU A O 1
ATOM 729 N N . GLN A 1 93 ? 10.449 -5.645 -12.285 1.00 93.75 93 GLN A N 1
ATOM 730 C CA . GLN A 1 93 ? 11.469 -4.797 -12.905 1.00 93.75 93 GLN A CA 1
ATOM 731 C C . GLN A 1 93 ? 12.486 -4.238 -11.897 1.00 93.75 93 GLN A C 1
ATOM 733 O O . GLN A 1 93 ? 13.651 -4.033 -12.240 1.00 93.75 93 GLN A O 1
ATOM 738 N N . MET A 1 94 ? 12.051 -3.975 -10.661 1.00 94.38 94 MET A N 1
ATOM 739 C CA . MET A 1 94 ? 12.863 -3.315 -9.638 1.00 94.38 94 MET A CA 1
ATOM 740 C C . MET A 1 94 ? 14.178 -4.053 -9.362 1.00 94.38 94 MET A C 1
ATOM 742 O O . MET A 1 94 ? 14.222 -5.281 -9.305 1.00 94.38 94 MET A O 1
ATOM 746 N N . ASP A 1 95 ? 15.262 -3.305 -9.180 1.00 94.00 95 ASP A N 1
ATOM 747 C CA . ASP A 1 95 ? 16.610 -3.822 -8.935 1.00 94.00 95 ASP A CA 1
ATOM 748 C C . ASP A 1 95 ? 17.041 -4.916 -9.920 1.00 94.00 95 ASP A C 1
ATOM 750 O O . ASP A 1 95 ? 17.715 -5.872 -9.542 1.00 94.00 95 ASP A O 1
ATOM 754 N N . TYR A 1 96 ? 16.614 -4.810 -11.182 1.00 92.19 96 TYR A N 1
ATOM 755 C CA . TYR A 1 96 ? 16.910 -5.797 -12.225 1.00 92.19 96 TYR A CA 1
ATOM 756 C C . TYR A 1 96 ? 16.446 -7.222 -11.872 1.00 92.19 96 TYR A C 1
ATOM 758 O O . TYR A 1 96 ? 17.043 -8.205 -12.303 1.00 92.19 96 TYR A O 1
ATOM 766 N N . GLY A 1 97 ? 15.404 -7.345 -11.044 1.00 91.81 97 GLY A N 1
ATOM 767 C CA . GLY A 1 97 ? 14.903 -8.631 -10.554 1.00 91.81 97 GLY A CA 1
ATOM 768 C C . GLY A 1 97 ? 15.720 -9.248 -9.410 1.00 91.81 97 GLY A C 1
ATOM 769 O O . GLY A 1 97 ? 15.332 -10.298 -8.891 1.00 91.81 97 GLY A O 1
ATOM 770 N N . VAL A 1 98 ? 16.810 -8.609 -8.961 1.00 94.00 98 VAL A N 1
ATOM 771 C CA . VAL A 1 98 ? 17.624 -9.090 -7.833 1.00 94.00 98 VAL A CA 1
ATOM 772 C C . VAL A 1 98 ? 16.788 -9.078 -6.559 1.00 94.00 98 VAL A C 1
ATOM 774 O O . VAL A 1 98 ? 16.193 -8.064 -6.203 1.00 94.00 98 VAL A O 1
ATOM 777 N N . GLN A 1 99 ? 16.740 -10.211 -5.860 1.00 93.25 99 GLN A N 1
ATOM 778 C CA . GLN A 1 99 ? 15.945 -10.377 -4.643 1.00 93.25 99 GLN A CA 1
ATOM 779 C C . GLN A 1 99 ? 16.669 -9.827 -3.407 1.00 93.25 99 GLN A C 1
ATOM 781 O O . GLN A 1 99 ? 17.890 -9.705 -3.379 1.00 93.25 99 GLN A O 1
ATOM 786 N N . PHE A 1 100 ? 15.906 -9.520 -2.354 1.00 93.12 100 PHE A N 1
ATOM 787 C CA . PHE A 1 100 ? 16.428 -9.129 -1.032 1.00 93.12 100 PHE A CA 1
ATOM 788 C C . PHE A 1 100 ? 17.361 -7.901 -0.996 1.00 93.12 100 PHE A C 1
ATOM 790 O O . PHE A 1 100 ? 18.126 -7.723 -0.039 1.00 93.12 100 PHE A O 1
ATOM 797 N N . THR A 1 101 ? 17.260 -7.020 -1.988 1.00 96.25 101 THR A N 1
ATOM 798 C CA . THR A 1 101 ? 17.897 -5.697 -1.985 1.00 96.25 101 THR A CA 1
ATOM 799 C C . THR A 1 101 ? 17.337 -4.804 -0.879 1.00 96.25 101 THR A C 1
ATOM 801 O O . THR A 1 101 ? 16.292 -5.089 -0.285 1.00 96.25 101 THR A O 1
ATOM 804 N N . ALA A 1 102 ? 18.024 -3.696 -0.593 1.00 96.38 102 ALA A N 1
ATOM 805 C CA . ALA A 1 102 ? 17.588 -2.751 0.430 1.00 96.38 102 ALA A CA 1
ATOM 806 C C . ALA A 1 102 ? 16.186 -2.184 0.130 1.00 96.38 102 ALA A C 1
ATOM 808 O O . ALA A 1 102 ? 15.334 -2.182 1.014 1.00 96.38 102 ALA A O 1
ATOM 809 N N . SER A 1 103 ? 15.912 -1.814 -1.124 1.00 95.62 103 SER A N 1
ATOM 810 C CA . SER A 1 103 ? 14.611 -1.293 -1.570 1.00 95.62 103 SER A CA 1
ATOM 811 C C . SER A 1 103 ? 13.497 -2.338 -1.473 1.00 95.62 103 SER A C 1
ATOM 813 O O . SER A 1 103 ? 12.421 -2.053 -0.946 1.00 95.62 103 SER A O 1
ATOM 815 N N . ARG A 1 104 ? 13.758 -3.587 -1.888 1.00 96.25 104 ARG A N 1
ATOM 816 C CA . ARG A 1 104 ? 12.795 -4.692 -1.726 1.00 96.25 104 ARG A CA 1
ATOM 817 C C . ARG A 1 104 ? 12.504 -4.988 -0.260 1.00 96.25 104 ARG A C 1
ATOM 819 O O . ARG A 1 104 ? 11.343 -5.184 0.097 1.00 96.25 104 ARG A O 1
ATOM 826 N N . LYS A 1 105 ? 13.533 -5.001 0.593 1.00 97.06 105 LYS A N 1
ATOM 827 C CA . LYS A 1 105 ? 13.376 -5.182 2.044 1.00 97.06 105 LYS A CA 1
ATOM 828 C C . LYS A 1 105 ? 12.562 -4.050 2.647 1.00 97.06 105 LYS A C 1
ATOM 830 O O . LYS A 1 105 ? 11.609 -4.332 3.359 1.00 97.06 105 LYS A O 1
ATOM 835 N N . PHE A 1 106 ? 12.872 -2.803 2.305 1.00 97.12 106 PHE A N 1
ATOM 836 C CA . PHE A 1 106 ? 12.124 -1.632 2.752 1.00 97.12 106 PHE A CA 1
ATOM 837 C C . PHE A 1 106 ? 10.628 -1.763 2.424 1.00 97.12 106 PHE A C 1
ATOM 839 O O . PHE A 1 106 ? 9.805 -1.808 3.333 1.00 97.12 106 PHE A O 1
ATOM 846 N N . LEU A 1 107 ? 10.279 -1.987 1.153 1.00 97.00 107 LEU A N 1
ATOM 847 C CA . LEU A 1 107 ? 8.885 -2.152 0.713 1.00 97.00 107 LEU A CA 1
ATOM 848 C C . LEU A 1 107 ? 8.187 -3.411 1.256 1.00 97.00 107 LEU A C 1
ATOM 850 O O . LEU A 1 107 ? 6.961 -3.530 1.176 1.00 97.00 107 LEU A O 1
ATOM 854 N N . THR A 1 108 ? 8.943 -4.383 1.765 1.00 97.62 108 THR A N 1
ATOM 855 C CA . THR A 1 108 ? 8.400 -5.577 2.430 1.00 97.62 108 THR A CA 1
ATOM 856 C C . THR A 1 108 ? 8.165 -5.315 3.916 1.00 97.62 108 THR A C 1
ATOM 858 O O . THR A 1 108 ? 7.126 -5.691 4.445 1.00 97.62 108 THR A O 1
ATOM 861 N N . ILE A 1 109 ? 9.097 -4.630 4.580 1.00 98.12 109 ILE A N 1
ATOM 862 C CA . ILE A 1 109 ? 9.063 -4.353 6.018 1.00 98.12 109 ILE A CA 1
ATOM 863 C C . ILE A 1 109 ? 8.035 -3.269 6.348 1.00 98.12 109 ILE A C 1
ATOM 865 O O . ILE A 1 109 ? 7.327 -3.405 7.341 1.00 98.12 109 ILE A O 1
ATOM 869 N N . THR A 1 110 ? 7.894 -2.222 5.531 1.00 98.19 110 THR A N 1
ATOM 870 C CA . THR A 1 110 ? 6.958 -1.125 5.824 1.00 98.19 110 THR A CA 1
ATOM 871 C C . THR A 1 110 ? 5.509 -1.577 6.065 1.00 98.19 110 THR A C 1
ATOM 873 O O . THR A 1 110 ? 4.975 -1.223 7.118 1.00 98.19 110 THR A O 1
ATOM 876 N N . PRO A 1 111 ? 4.856 -2.377 5.193 1.00 98.06 111 PRO A N 1
ATOM 877 C CA . PRO A 1 111 ? 3.502 -2.863 5.476 1.00 98.06 111 PRO A CA 1
ATOM 878 C C . PRO A 1 111 ? 3.433 -3.764 6.720 1.00 98.06 111 PRO A C 1
ATOM 880 O O . PRO A 1 111 ? 2.420 -3.760 7.410 1.00 98.06 111 PRO A O 1
ATOM 883 N N . ILE A 1 112 ? 4.505 -4.495 7.053 1.00 98.62 112 ILE A N 1
ATOM 884 C CA . ILE A 1 112 ? 4.573 -5.319 8.272 1.00 98.62 112 ILE A CA 1
ATOM 885 C C . ILE A 1 112 ? 4.593 -4.428 9.522 1.00 98.62 112 ILE A C 1
ATOM 887 O O . ILE A 1 112 ? 3.847 -4.667 10.468 1.00 98.62 112 ILE A O 1
ATOM 891 N N . VAL A 1 113 ? 5.410 -3.372 9.522 1.00 98.56 113 VAL A N 1
ATOM 892 C CA . VAL A 1 113 ? 5.455 -2.392 10.619 1.00 98.56 113 VAL A CA 1
ATOM 893 C C . VAL A 1 113 ? 4.101 -1.699 10.773 1.00 98.56 113 VAL A C 1
ATOM 895 O O . VAL A 1 113 ? 3.585 -1.608 11.885 1.00 98.56 113 VAL A O 1
ATOM 898 N N . LEU A 1 114 ? 3.490 -1.265 9.665 1.00 98.44 114 LEU A N 1
ATOM 899 C CA . LEU A 1 114 ? 2.171 -0.630 9.679 1.00 98.44 114 LEU A CA 1
ATOM 900 C C . LEU A 1 114 ? 1.081 -1.572 10.216 1.00 98.44 114 LEU A C 1
ATOM 902 O O . LEU A 1 114 ? 0.229 -1.143 10.995 1.00 98.44 114 LEU A O 1
ATOM 906 N N . TYR A 1 115 ? 1.138 -2.857 9.862 1.00 98.56 115 TYR A N 1
ATOM 907 C CA . TYR A 1 115 ? 0.255 -3.890 10.397 1.00 98.56 115 TYR A CA 1
ATOM 908 C C . TYR A 1 115 ? 0.406 -4.064 11.915 1.00 98.56 115 TYR A C 1
ATOM 910 O O . TYR A 1 115 ? -0.600 -4.124 12.626 1.00 98.56 115 TYR A O 1
ATOM 918 N N . PHE A 1 116 ? 1.639 -4.105 12.432 1.00 98.50 116 PHE A N 1
ATOM 919 C CA . PHE A 1 116 ? 1.873 -4.206 13.876 1.00 98.50 116 PHE A CA 1
ATOM 920 C C . PHE A 1 116 ? 1.372 -2.973 14.628 1.00 98.50 116 PHE A C 1
ATOM 922 O O . PHE A 1 116 ? 0.690 -3.123 15.641 1.00 98.50 116 PHE A O 1
ATOM 929 N N . LEU A 1 117 ? 1.633 -1.768 14.111 1.00 98.06 117 LEU A N 1
ATOM 930 C CA . LEU A 1 117 ? 1.084 -0.532 14.678 1.00 98.06 117 LEU A CA 1
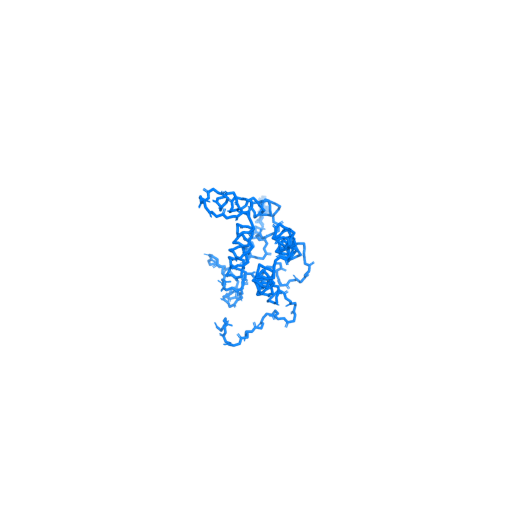ATOM 931 C C . LEU A 1 117 ? -0.447 -0.567 14.684 1.00 98.06 117 LEU A C 1
ATOM 933 O O . LEU A 1 117 ? -1.072 -0.315 15.710 1.00 98.06 117 LEU A O 1
ATOM 937 N N . THR A 1 118 ? -1.054 -0.961 13.566 1.00 98.12 118 THR A N 1
ATOM 938 C CA . THR A 1 118 ? -2.512 -1.073 13.449 1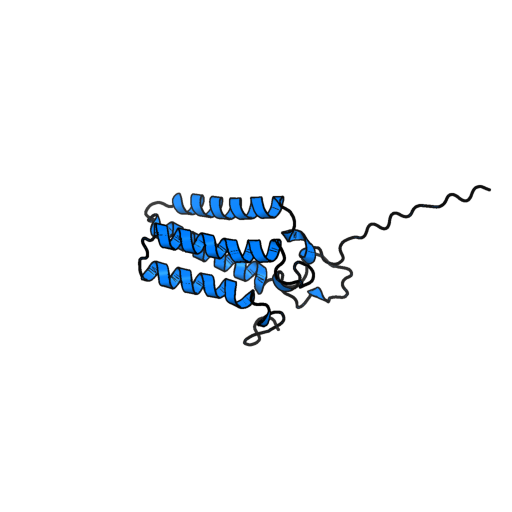.00 98.12 118 THR A CA 1
ATOM 939 C C . THR A 1 118 ? -3.077 -2.074 14.453 1.00 98.12 118 THR A C 1
ATOM 941 O O . THR A 1 118 ? -4.055 -1.771 15.131 1.00 98.12 118 THR A O 1
ATOM 944 N N . SER A 1 119 ? -2.441 -3.236 14.615 1.00 98.00 119 SER A N 1
ATOM 945 C CA . SER A 1 119 ? -2.850 -4.259 15.590 1.00 98.00 119 SER A CA 1
ATOM 946 C C . SER A 1 119 ? -2.771 -3.734 17.026 1.00 98.00 119 SER A C 1
ATOM 948 O O . SER A 1 119 ? -3.693 -3.931 17.816 1.00 98.00 119 SER A O 1
ATOM 950 N N . PHE A 1 120 ? -1.709 -2.992 17.347 1.00 98.00 120 PHE A N 1
ATOM 951 C CA . PHE A 1 120 ? -1.532 -2.363 18.652 1.00 98.00 120 PHE A CA 1
ATOM 952 C C . PHE A 1 120 ? -2.620 -1.315 18.942 1.00 98.00 120 PHE A C 1
ATOM 954 O O . PHE A 1 120 ? -3.283 -1.379 19.977 1.00 98.00 120 PHE A O 1
ATOM 961 N N . TYR A 1 121 ? -2.870 -0.386 18.014 1.00 97.75 121 TYR A N 1
ATOM 962 C CA . TYR A 1 121 ? -3.863 0.683 18.200 1.00 97.75 121 TYR A CA 1
ATOM 963 C C . TYR A 1 121 ? -5.319 0.213 18.099 1.00 97.75 121 TYR A C 1
ATOM 965 O O . TYR A 1 121 ? -6.214 0.862 18.641 1.00 97.75 121 TYR A O 1
ATOM 973 N N . THR A 1 122 ? -5.567 -0.928 17.456 1.00 97.94 122 THR A N 1
ATOM 974 C CA . THR A 1 122 ? -6.877 -1.602 17.453 1.00 97.94 122 THR A CA 1
ATOM 975 C C . THR A 1 122 ? -7.062 -2.535 18.648 1.00 97.94 122 THR A C 1
ATOM 977 O O . THR A 1 122 ? -8.093 -3.192 18.751 1.00 97.94 122 THR A O 1
ATOM 980 N N . LYS A 1 123 ? -6.093 -2.579 19.577 1.00 97.31 123 LYS A N 1
ATOM 981 C CA . LYS A 1 123 ? -6.105 -3.440 20.770 1.00 97.31 123 LYS A CA 1
ATOM 982 C C . LYS A 1 123 ? -6.339 -4.915 20.435 1.00 97.31 123 LYS A C 1
ATOM 984 O O . LYS A 1 123 ? -6.946 -5.630 21.227 1.00 97.31 123 LYS A O 1
ATOM 989 N N . TYR A 1 124 ? -5.853 -5.358 19.276 1.00 95.62 124 TYR A N 1
ATOM 990 C CA . TYR A 1 124 ? -6.028 -6.726 18.788 1.00 95.62 124 TYR A CA 1
ATOM 991 C C . TYR A 1 124 ? -7.498 -7.161 18.673 1.00 95.62 124 TYR A C 1
ATOM 993 O O . TYR A 1 124 ? -7.797 -8.349 18.778 1.00 95.62 124 TYR A O 1
ATOM 1001 N N . ASP A 1 125 ? -8.414 -6.212 18.447 1.00 97.94 125 ASP A N 1
ATOM 1002 C CA . ASP A 1 125 ? -9.800 -6.530 18.113 1.00 97.94 125 ASP A CA 1
ATOM 1003 C C . ASP A 1 125 ? -9.858 -7.496 16.921 1.00 97.94 125 ASP A C 1
ATOM 1005 O O . ASP A 1 125 ? -9.152 -7.329 15.923 1.00 97.94 125 ASP A O 1
ATOM 1009 N N . GLN A 1 126 ? -10.709 -8.514 17.029 1.00 97.69 126 GLN A N 1
ATOM 1010 C CA . GLN A 1 126 ? -10.723 -9.639 16.101 1.00 97.69 126 GLN A CA 1
ATOM 1011 C C . GLN A 1 126 ? -11.073 -9.220 14.667 1.00 97.69 126 GLN A C 1
ATOM 1013 O O . GLN A 1 126 ? -10.476 -9.734 13.718 1.00 97.69 126 GLN A O 1
ATOM 1018 N N . ILE A 1 127 ? -12.018 -8.290 14.490 1.00 97.50 127 ILE A N 1
ATOM 1019 C CA . ILE A 1 127 ? -12.456 -7.857 13.158 1.00 97.50 127 ILE A CA 1
ATOM 1020 C C . ILE A 1 127 ? -11.333 -7.065 12.496 1.00 97.50 127 ILE A C 1
ATOM 1022 O O . ILE A 1 127 ? -10.940 -7.360 11.364 1.00 97.50 127 ILE A O 1
ATOM 1026 N N . HIS A 1 128 ? -10.772 -6.096 13.221 1.00 98.06 128 HIS A N 1
ATOM 1027 C CA . HIS A 1 128 ? -9.634 -5.325 12.741 1.00 98.06 128 HIS A CA 1
ATOM 1028 C C . HIS A 1 128 ? -8.444 -6.232 12.418 1.00 98.06 128 HIS A C 1
ATOM 1030 O O . HIS A 1 128 ? -7.850 -6.099 11.349 1.00 98.06 128 HIS A O 1
ATOM 1036 N N . PHE A 1 129 ? -8.117 -7.183 13.291 1.00 97.75 129 PHE A N 1
ATOM 1037 C CA . PHE A 1 129 ? -7.009 -8.109 13.088 1.00 97.75 129 PHE A CA 1
ATOM 1038 C C . PHE A 1 129 ? -7.158 -8.884 11.774 1.00 97.75 129 PHE A C 1
ATOM 1040 O O . PHE A 1 129 ? -6.288 -8.775 10.913 1.00 97.75 129 PHE A O 1
ATOM 1047 N N . ILE A 1 130 ? -8.292 -9.564 11.561 1.00 98.31 130 ILE A N 1
ATOM 1048 C CA . ILE A 1 130 ? -8.533 -10.375 10.356 1.00 98.31 130 ILE A CA 1
ATOM 1049 C C . ILE A 1 130 ? -8.424 -9.530 9.080 1.00 98.31 130 ILE A C 1
ATOM 1051 O O . ILE A 1 130 ? -7.722 -9.920 8.144 1.00 98.31 130 ILE A O 1
ATOM 1055 N N . LEU A 1 131 ? -9.073 -8.360 9.040 1.00 98.25 131 LEU A N 1
ATOM 1056 C CA . LEU A 1 131 ? -9.035 -7.475 7.870 1.00 98.25 131 LEU A CA 1
ATOM 1057 C C . LEU A 1 131 ? -7.605 -7.036 7.538 1.00 98.25 131 LEU A C 1
ATOM 1059 O O . LEU A 1 131 ? -7.172 -7.093 6.383 1.00 98.25 131 LEU A O 1
ATOM 1063 N N . ASN A 1 132 ? -6.850 -6.637 8.560 1.00 98.25 132 ASN A N 1
ATOM 1064 C CA . ASN A 1 132 ? -5.474 -6.194 8.398 1.00 98.25 132 ASN A CA 1
ATOM 1065 C C . ASN A 1 132 ? -4.538 -7.351 8.012 1.00 98.25 132 ASN A C 1
ATOM 1067 O O . ASN A 1 132 ? -3.632 -7.136 7.205 1.00 98.25 132 ASN A O 1
ATOM 1071 N N . THR A 1 133 ? -4.769 -8.572 8.511 1.00 98.38 133 THR A N 1
ATOM 1072 C CA . THR A 1 133 ? -3.983 -9.760 8.144 1.00 98.38 133 THR A CA 1
ATOM 1073 C C . THR A 1 133 ? -4.213 -10.132 6.684 1.00 98.38 133 THR A C 1
ATOM 1075 O O . THR A 1 133 ? -3.249 -10.296 5.941 1.00 98.38 133 THR A O 1
ATOM 1078 N N . VAL A 1 134 ? -5.472 -10.222 6.238 1.00 98.31 134 VAL A N 1
ATOM 1079 C CA . VAL A 1 134 ? -5.803 -10.539 4.837 1.00 98.31 134 VAL A CA 1
ATOM 1080 C C . VAL A 1 134 ? -5.184 -9.507 3.895 1.00 98.31 134 VAL A C 1
ATOM 1082 O O . VAL A 1 134 ? -4.546 -9.861 2.902 1.00 98.31 134 VAL A O 1
ATOM 1085 N N . SER A 1 135 ? -5.303 -8.226 4.248 1.00 98.12 135 SER A N 1
ATOM 1086 C CA . SER A 1 135 ? -4.692 -7.132 3.500 1.00 98.12 135 SER A CA 1
ATOM 1087 C C . SER A 1 135 ? -3.166 -7.249 3.428 1.00 98.12 135 SER A C 1
ATOM 1089 O O . SER A 1 135 ? -2.598 -7.148 2.340 1.00 98.12 135 SER A O 1
ATOM 1091 N N . LEU A 1 136 ? -2.494 -7.541 4.545 1.00 98.50 136 LEU A N 1
ATOM 1092 C CA . LEU A 1 136 ? -1.046 -7.741 4.570 1.00 98.50 136 LEU A CA 1
ATOM 1093 C C . LEU A 1 136 ? -0.625 -8.929 3.691 1.00 98.50 136 LEU A C 1
ATOM 1095 O O . LEU A 1 136 ? 0.303 -8.814 2.890 1.00 98.50 136 LEU A O 1
ATOM 1099 N N . MET A 1 137 ? -1.326 -10.060 3.788 1.00 98.00 137 MET A N 1
ATOM 1100 C CA . MET A 1 137 ? -1.006 -11.248 2.993 1.00 98.00 137 MET A CA 1
ATOM 1101 C C . MET A 1 137 ? -1.150 -10.987 1.492 1.00 98.00 137 MET A C 1
ATOM 1103 O O . MET A 1 137 ? -0.300 -11.434 0.721 1.00 98.00 137 MET A O 1
ATOM 1107 N N . SER A 1 138 ? -2.146 -10.194 1.080 1.00 94.75 138 SER A N 1
ATOM 1108 C CA . SER A 1 138 ? -2.342 -9.829 -0.330 1.00 94.75 138 SER A CA 1
ATOM 1109 C C . SER A 1 138 ? -1.128 -9.124 -0.950 1.00 94.75 138 SER A C 1
ATOM 1111 O O . SER A 1 138 ? -0.842 -9.327 -2.129 1.00 94.75 138 SER A O 1
ATOM 1113 N N . VAL A 1 139 ? -0.372 -8.351 -0.158 1.00 96.31 139 VAL A N 1
ATOM 1114 C CA . VAL A 1 139 ? 0.802 -7.601 -0.631 1.00 96.31 139 VAL A CA 1
ATOM 1115 C C . VAL A 1 139 ? 2.130 -8.307 -0.337 1.00 96.31 139 VAL A C 1
ATOM 1117 O O . VAL A 1 139 ? 3.134 -7.996 -0.974 1.00 96.31 139 VAL A O 1
ATOM 1120 N N . LEU A 1 140 ? 2.181 -9.244 0.617 1.00 97.12 140 LEU A N 1
ATOM 1121 C CA . LEU A 1 140 ? 3.398 -10.008 0.921 1.00 97.12 140 LEU A CA 1
ATOM 1122 C C . LEU A 1 140 ? 3.560 -11.248 0.044 1.00 97.12 140 LEU A C 1
ATOM 1124 O O . LEU A 1 140 ? 4.675 -11.521 -0.395 1.00 97.12 140 LEU A O 1
ATOM 1128 N N . ILE A 1 141 ? 2.475 -11.977 -0.239 1.00 95.50 141 ILE A N 1
ATOM 1129 C CA . ILE A 1 141 ? 2.537 -13.201 -1.049 1.00 95.50 141 ILE A CA 1
ATOM 1130 C C . ILE A 1 141 ? 3.199 -12.923 -2.410 1.00 95.50 141 ILE A C 1
ATOM 1132 O O . ILE A 1 141 ? 4.191 -13.582 -2.714 1.00 95.50 141 ILE A O 1
ATOM 1136 N N . PRO A 1 142 ? 2.787 -11.909 -3.198 1.00 93.38 142 PRO A N 1
ATOM 1137 C CA . PRO A 1 142 ? 3.392 -11.660 -4.509 1.00 93.38 142 PRO A CA 1
ATOM 1138 C C . PRO A 1 142 ? 4.853 -11.177 -4.454 1.00 93.38 142 PRO A C 1
ATOM 1140 O O . PRO A 1 142 ? 5.518 -11.116 -5.487 1.00 93.38 142 PRO A O 1
ATOM 1143 N N . LYS A 1 143 ? 5.369 -10.813 -3.269 1.00 94.81 143 LYS A N 1
ATOM 1144 C CA . LYS A 1 143 ? 6.774 -10.420 -3.071 1.00 94.81 143 LYS A CA 1
ATOM 1145 C C . LYS A 1 143 ? 7.704 -11.613 -2.866 1.00 94.81 143 LYS A C 1
ATOM 1147 O O . LYS A 1 143 ? 8.920 -11.432 -2.931 1.00 94.81 143 LYS A O 1
ATOM 1152 N N . LEU A 1 144 ? 7.160 -12.807 -2.622 1.00 93.00 144 LEU A N 1
ATOM 1153 C CA . LEU A 1 144 ? 7.942 -14.023 -2.430 1.00 93.00 144 LEU A CA 1
ATOM 1154 C C . LEU A 1 144 ? 8.753 -14.352 -3.697 1.00 93.00 144 LEU A C 1
ATOM 1156 O O . LEU A 1 144 ? 8.177 -14.372 -4.788 1.00 93.00 144 LEU A O 1
ATOM 1160 N N . PRO A 1 145 ? 10.060 -14.662 -3.583 1.00 91.25 145 PRO A N 1
ATOM 1161 C CA . PRO A 1 145 ? 10.895 -15.009 -4.736 1.00 91.25 145 PRO A CA 1
ATOM 1162 C C . PRO A 1 145 ? 10.333 -16.153 -5.589 1.00 91.25 145 PRO A C 1
ATOM 1164 O O . PRO A 1 145 ? 10.486 -16.149 -6.804 1.00 91.25 145 PRO A O 1
ATOM 1167 N N . GLN A 1 146 ? 9.639 -17.106 -4.962 1.00 90.19 146 GLN A N 1
ATOM 1168 C CA . GLN A 1 146 ? 9.013 -18.260 -5.611 1.00 90.19 146 GLN A CA 1
ATOM 1169 C C . GLN A 1 146 ? 7.872 -17.872 -6.561 1.00 90.19 146 GLN A C 1
ATOM 1171 O O . GLN A 1 146 ? 7.508 -18.658 -7.430 1.00 90.19 146 GLN A O 1
ATOM 1176 N N . LEU A 1 147 ? 7.294 -16.679 -6.389 1.00 88.62 147 LEU A N 1
ATOM 1177 C CA . LEU A 1 147 ? 6.202 -16.161 -7.213 1.00 88.62 147 LEU A CA 1
ATOM 1178 C C . LEU A 1 147 ? 6.670 -15.104 -8.222 1.00 88.62 147 LEU A C 1
ATOM 1180 O O . LEU A 1 147 ? 5.851 -14.531 -8.940 1.00 88.62 147 LEU A O 1
ATOM 1184 N N . HIS A 1 148 ? 7.978 -14.859 -8.321 1.00 86.25 148 HIS A N 1
ATOM 1185 C CA . HIS A 1 148 ? 8.535 -13.934 -9.301 1.00 86.25 148 HIS A CA 1
ATOM 1186 C C . HIS A 1 148 ? 8.295 -14.439 -10.733 1.00 86.25 148 HIS A C 1
ATOM 1188 O O . HIS A 1 148 ? 8.633 -15.576 -11.056 1.00 86.25 148 HIS A O 1
ATOM 1194 N N . GLY A 1 149 ? 7.695 -13.614 -11.598 1.00 82.62 149 GLY A N 1
ATOM 1195 C CA . GLY A 1 149 ? 7.345 -14.000 -12.970 1.00 82.62 149 GLY A CA 1
ATOM 1196 C C 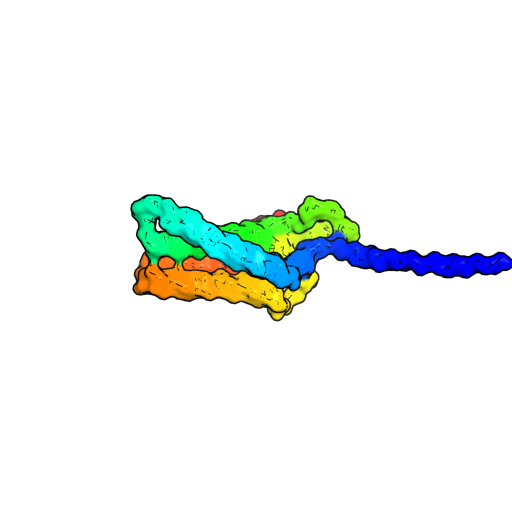. GLY A 1 149 ? 6.122 -14.918 -13.077 1.00 82.62 149 GLY A C 1
ATOM 1197 O O . GLY A 1 149 ? 5.674 -15.215 -14.185 1.00 82.62 149 GLY A O 1
ATOM 1198 N N . VAL A 1 150 ? 5.544 -15.357 -11.954 1.00 83.38 150 VAL A N 1
ATOM 1199 C CA . VAL A 1 150 ? 4.384 -16.251 -11.953 1.00 83.38 150 VAL A CA 1
ATOM 1200 C C . VAL A 1 150 ? 3.110 -15.447 -12.216 1.00 83.38 150 VAL A C 1
ATOM 1202 O O . VAL A 1 150 ? 2.922 -14.328 -11.736 1.00 83.38 150 VAL A O 1
ATOM 1205 N N . ARG A 1 151 ? 2.216 -16.022 -13.019 1.00 81.94 151 ARG A N 1
ATOM 1206 C CA . ARG A 1 151 ? 0.925 -15.442 -13.405 1.00 81.94 151 ARG A CA 1
ATOM 1207 C C . ARG A 1 151 ? -0.189 -16.340 -12.888 1.00 81.94 151 ARG A C 1
ATOM 1209 O O . ARG A 1 151 ? -0.662 -17.230 -13.591 1.00 81.94 151 ARG A O 1
ATOM 1216 N N . ILE A 1 152 ? -0.556 -16.165 -11.623 1.00 67.19 152 ILE A N 1
ATOM 1217 C CA . ILE A 1 152 ? -1.594 -16.986 -10.991 1.00 67.19 152 ILE A CA 1
ATOM 1218 C C . ILE A 1 152 ? -2.962 -16.576 -11.569 1.00 67.19 152 ILE A C 1
ATOM 1220 O O . ILE A 1 152 ? -3.257 -15.390 -11.693 1.00 67.19 152 ILE A O 1
ATOM 1224 N N . PHE A 1 153 ? -3.782 -17.555 -11.968 1.00 60.12 153 PHE A N 1
ATOM 1225 C CA . PHE A 1 153 ? -5.127 -17.365 -12.547 1.00 60.12 153 PHE A CA 1
ATOM 1226 C C . PHE A 1 153 ? -5.202 -16.560 -13.859 1.00 60.12 153 PHE A C 1
ATOM 1228 O O . PHE A 1 153 ? -6.266 -16.071 -14.221 1.00 60.12 153 PHE A O 1
ATOM 1235 N N . GLY A 1 154 ? -4.095 -16.396 -14.591 1.00 56.72 154 GLY A N 1
ATOM 1236 C CA . GLY A 1 154 ? -4.081 -15.571 -15.809 1.00 56.72 154 GLY A CA 1
ATOM 1237 C C . GLY A 1 154 ? -4.160 -14.063 -15.545 1.00 56.72 154 GLY A C 1
ATOM 1238 O O . GLY A 1 154 ? -4.093 -13.280 -16.493 1.00 56.72 154 GLY A O 1
ATOM 1239 N N . ILE A 1 155 ? -4.214 -13.649 -14.274 1.00 55.56 155 ILE A N 1
ATOM 1240 C CA . ILE A 1 155 ? -3.945 -12.273 -13.867 1.00 55.56 155 ILE A CA 1
ATOM 1241 C C . ILE A 1 155 ? -2.519 -11.968 -14.330 1.00 55.56 155 ILE A C 1
ATOM 1243 O O . ILE A 1 155 ? -1.592 -12.740 -14.074 1.00 55.56 155 ILE A O 1
ATOM 1247 N N . ASN A 1 156 ? -2.354 -10.867 -15.059 1.00 52.53 156 ASN A N 1
ATOM 1248 C CA . ASN A 1 156 ? -1.098 -10.449 -15.674 1.00 52.53 156 ASN A CA 1
ATOM 1249 C C . ASN A 1 156 ? -0.596 -11.293 -16.879 1.00 52.53 156 ASN A C 1
ATOM 1251 O O . ASN A 1 156 ? 0.600 -11.195 -17.187 1.00 52.53 156 ASN A O 1
ATOM 1255 N N . LYS A 1 157 ? -1.442 -12.036 -17.612 1.00 56.56 157 LYS A N 1
ATOM 1256 C CA . LYS A 1 157 ? -1.121 -12.365 -19.024 1.00 56.56 157 LYS A CA 1
ATOM 1257 C C . LYS A 1 157 ? -1.052 -11.111 -19.905 1.00 56.56 157 LYS A C 1
ATOM 1259 O O . LYS A 1 157 ? -1.446 -10.021 -19.424 1.00 56.56 157 LYS A O 1
#

Foldseek 3Di:
DDPDPPPPPPPPDPLACLQCVLVDPVVLVVLVVVLVVQLVVLVPDPPQDNLNSLLCSLLVSLVVLCCQAPQAWDGPDDGPPVCPGRLAGSVCNYNPNDAPDPSLVSSLVVSVVSLVVSCVRNVNPPVSNVSSVVSSCSRNVCSDSVNRVPQPPVRRD